Protein AF-A0A224YYZ3-F1 (afdb_monomer)

Foldseek 3Di:
DKADFFDFQDDPCSPCVVVVDPVFDDKDWQDPPLDDPPDPDPVVSVVVVVVVQVVCVVVVHHDDDDDDPPGDFQWMATPQQKIKGKQRHPPFFDDDPDCPDQCNPDRRRTTGHIIDIDMDGNVPDPPD

Structure (mmCIF, N/CA/C/O backbone):
data_AF-A0A224YYZ3-F1
#
_entry.id   AF-A0A224YYZ3-F1
#
loop_
_atom_site.group_PDB
_atom_site.id
_atom_site.type_symbol
_atom_site.label_atom_id
_atom_site.label_alt_id
_atom_site.label_comp_id
_atom_site.label_asym_id
_atom_site.label_entity_id
_atom_site.label_seq_id
_atom_site.pdbx_PDB_ins_code
_atom_site.Cartn_x
_atom_site.Cartn_y
_atom_site.Cartn_z
_atom_site.occupancy
_atom_site.B_iso_or_equiv
_atom_site.auth_seq_id
_atom_site.auth_comp_id
_atom_site.auth_asym_id
_atom_site.auth_atom_id
_atom_site.pdbx_PDB_model_num
ATOM 1 N N . MET A 1 1 ? 0.990 -16.853 1.999 1.00 93.06 1 MET A N 1
ATOM 2 C CA . MET A 1 1 ? 1.409 -16.872 0.577 1.00 93.06 1 MET A CA 1
ATOM 3 C C . MET A 1 1 ? 2.881 -16.501 0.506 1.00 93.06 1 MET A C 1
ATOM 5 O O . MET A 1 1 ? 3.294 -15.601 1.224 1.00 93.06 1 MET A O 1
ATOM 9 N N . HIS A 1 2 ? 3.668 -17.178 -0.328 1.00 96.94 2 HIS A N 1
ATOM 10 C CA . HIS A 1 2 ? 5.073 -16.836 -0.557 1.00 96.94 2 HIS A CA 1
ATOM 11 C C . HIS A 1 2 ? 5.245 -16.311 -1.987 1.00 96.94 2 HIS A C 1
ATOM 13 O O . HIS A 1 2 ? 4.761 -16.942 -2.925 1.00 96.94 2 HIS A O 1
ATOM 19 N N . ILE A 1 3 ? 5.882 -15.149 -2.129 1.00 97.44 3 ILE A N 1
ATOM 20 C CA . ILE A 1 3 ? 6.244 -14.535 -3.408 1.00 97.44 3 ILE A CA 1
ATOM 21 C C . ILE A 1 3 ? 7.717 -14.835 -3.649 1.00 97.44 3 ILE A C 1
ATOM 23 O O . ILE A 1 3 ? 8.572 -14.413 -2.868 1.00 97.44 3 ILE A O 1
ATOM 27 N N . GLU A 1 4 ? 8.006 -15.538 -4.737 1.00 97.75 4 GLU A N 1
ATOM 28 C CA . GLU A 1 4 ? 9.368 -15.905 -5.103 1.00 97.75 4 GLU A CA 1
ATOM 29 C C . GLU A 1 4 ? 10.141 -14.719 -5.698 1.00 97.75 4 GLU A C 1
ATOM 31 O O . GLU A 1 4 ? 9.606 -13.808 -6.334 1.00 97.75 4 GLU A O 1
ATOM 36 N N . SER A 1 5 ? 11.462 -14.735 -5.531 1.00 97.38 5 SER A N 1
ATOM 37 C CA . SER A 1 5 ? 12.335 -13.727 -6.127 1.00 97.38 5 SER A CA 1
ATOM 38 C C . SER A 1 5 ? 12.216 -13.721 -7.660 1.00 97.38 5 SER A C 1
ATOM 40 O O . SER A 1 5 ? 12.712 -14.618 -8.336 1.00 97.38 5 SER A O 1
ATOM 42 N N . GLY A 1 6 ? 11.680 -12.631 -8.212 1.00 96.06 6 GLY A N 1
ATOM 43 C CA . GLY A 1 6 ? 11.574 -12.404 -9.653 1.00 96.06 6 GLY A CA 1
ATOM 44 C C . GLY A 1 6 ? 10.253 -12.865 -10.266 1.00 96.06 6 GLY A C 1
ATOM 45 O O . GLY A 1 6 ? 10.082 -12.686 -11.471 1.00 96.06 6 GLY A O 1
ATOM 46 N N . SER A 1 7 ? 9.322 -13.402 -9.470 1.00 97.50 7 SER A N 1
ATOM 47 C CA . SER A 1 7 ? 7.983 -13.754 -9.946 1.00 97.50 7 SER A CA 1
ATOM 48 C C . SER A 1 7 ? 7.149 -12.512 -10.294 1.00 97.50 7 SER A C 1
ATOM 50 O O . SER A 1 7 ? 7.469 -11.388 -9.891 1.00 97.50 7 SER A O 1
ATOM 52 N N . VAL A 1 8 ? 6.093 -12.725 -11.080 1.00 97.00 8 VAL A N 1
ATOM 53 C CA . VAL A 1 8 ? 5.116 -11.724 -11.549 1.00 97.00 8 VAL A CA 1
ATOM 54 C C . VAL A 1 8 ? 3.699 -12.204 -11.205 1.00 97.00 8 VAL A C 1
ATOM 56 O O . VAL A 1 8 ? 3.535 -13.329 -10.740 1.00 97.00 8 VAL A O 1
ATOM 59 N N . GLY A 1 9 ? 2.674 -11.390 -11.456 1.00 96.62 9 GLY A N 1
ATOM 60 C CA . GLY A 1 9 ? 1.272 -11.723 -11.165 1.00 96.62 9 GLY A CA 1
ATOM 61 C C . GLY A 1 9 ? 0.884 -11.477 -9.709 1.00 96.62 9 GLY A C 1
ATOM 62 O O . GLY A 1 9 ? 0.024 -12.161 -9.162 1.00 96.62 9 GLY A O 1
ATOM 63 N N . HIS A 1 10 ? 1.566 -10.533 -9.062 1.0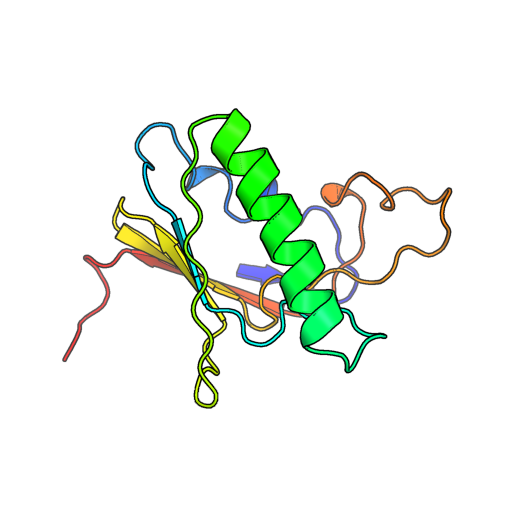0 97.06 10 HIS A N 1
ATOM 64 C CA . HIS A 1 10 ? 1.379 -10.209 -7.653 1.00 97.06 10 HIS A CA 1
ATOM 65 C C . HIS A 1 10 ? 1.033 -8.732 -7.471 1.00 97.06 10 HIS A C 1
ATOM 67 O O . HIS A 1 10 ? 1.603 -8.079 -6.604 1.00 97.06 10 HIS A O 1
ATOM 73 N N . SER A 1 11 ? 0.145 -8.158 -8.289 1.00 96.25 11 SER A N 1
ATOM 74 C CA . SER A 1 11 ? -0.420 -6.852 -7.936 1.00 96.25 11 SER A CA 1
ATOM 75 C C . SER A 1 11 ? -1.176 -6.920 -6.602 1.00 96.25 11 SER A C 1
ATOM 77 O O . SER A 1 11 ? -1.512 -7.995 -6.092 1.00 96.25 11 SER A O 1
ATOM 79 N N . TYR A 1 12 ? -1.485 -5.756 -6.030 1.00 95.25 12 TYR A N 1
ATOM 80 C CA . TYR A 1 12 ? -2.345 -5.681 -4.846 1.00 95.25 12 TYR A CA 1
ATOM 81 C C . TYR A 1 12 ? -3.715 -6.334 -5.084 1.00 95.25 12 TYR A C 1
ATOM 83 O O . TYR A 1 12 ? -4.219 -7.033 -4.209 1.00 95.25 12 TYR A O 1
ATOM 91 N N . ASP A 1 13 ? -4.265 -6.188 -6.292 1.00 95.06 13 ASP A N 1
ATOM 92 C CA . ASP A 1 13 ? -5.536 -6.802 -6.680 1.00 95.06 13 ASP A CA 1
ATOM 93 C C . ASP A 1 13 ? -5.454 -8.339 -6.672 1.00 95.06 13 ASP A C 1
ATOM 95 O O . ASP A 1 13 ? -6.250 -9.009 -6.014 1.00 95.06 13 ASP A O 1
ATOM 99 N N . GLN A 1 14 ? -4.411 -8.912 -7.282 1.00 95.19 14 GLN A N 1
ATOM 100 C CA . GLN A 1 14 ? -4.208 -10.367 -7.292 1.00 95.19 14 GLN A CA 1
ATOM 101 C C . GLN A 1 14 ? -3.911 -10.948 -5.904 1.00 95.19 14 GLN A C 1
ATOM 103 O O . GLN A 1 14 ? -4.304 -12.073 -5.594 1.00 95.19 14 GLN A O 1
ATOM 108 N N . THR A 1 15 ? -3.191 -10.207 -5.061 1.00 94.56 15 THR A N 1
ATOM 109 C CA . THR A 1 15 ? -2.732 -10.722 -3.762 1.00 94.56 15 THR A CA 1
ATOM 110 C C . THR A 1 15 ? -3.814 -10.662 -2.689 1.00 94.56 15 THR A C 1
ATOM 112 O O . THR A 1 15 ? -3.970 -11.622 -1.932 1.00 94.56 15 THR A O 1
ATOM 115 N N . PHE A 1 16 ? -4.577 -9.571 -2.620 1.00 94.94 16 PHE A N 1
ATOM 116 C CA . PHE A 1 16 ? -5.598 -9.373 -1.587 1.00 94.94 16 PHE A CA 1
ATOM 117 C C . PHE A 1 16 ? -6.807 -8.544 -2.049 1.00 94.94 16 PHE A C 1
ATOM 119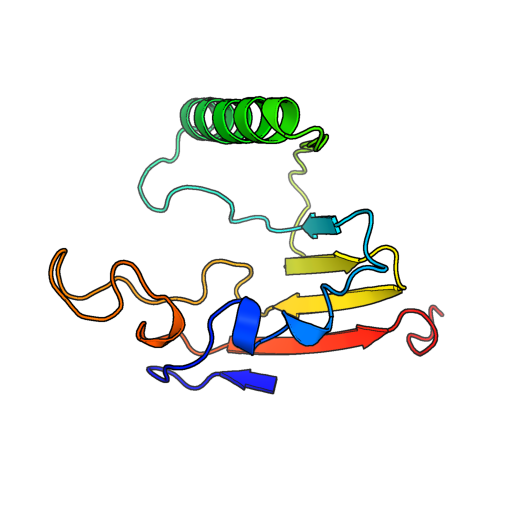 O O . PHE A 1 16 ? -7.632 -8.174 -1.219 1.00 94.94 16 PHE A O 1
ATOM 126 N N . GLY A 1 17 ? -6.974 -8.294 -3.352 1.00 94.62 17 GLY A N 1
ATOM 127 C CA . GLY A 1 17 ? -8.122 -7.553 -3.894 1.00 94.62 17 GLY A CA 1
ATOM 128 C C . GLY A 1 17 ? -9.467 -8.207 -3.580 1.00 94.62 17 GLY A C 1
ATOM 129 O O . GLY A 1 17 ? -10.431 -7.518 -3.280 1.00 94.62 17 GLY A O 1
ATOM 130 N N . HIS A 1 18 ? -9.515 -9.541 -3.509 1.00 95.06 18 HIS A N 1
ATOM 131 C CA . HIS A 1 18 ? -10.714 -10.282 -3.094 1.00 95.06 18 HIS A CA 1
ATOM 132 C C . HIS A 1 18 ? -11.155 -10.021 -1.639 1.00 95.06 18 HIS A C 1
ATOM 134 O O . HIS A 1 18 ? -12.254 -10.424 -1.270 1.00 95.06 18 HIS A O 1
ATOM 140 N N . LEU A 1 19 ? -10.308 -9.398 -0.811 1.00 95.56 19 LEU A N 1
ATOM 141 C CA . LEU A 1 19 ? -10.645 -8.978 0.555 1.00 95.56 19 LEU A CA 1
ATOM 142 C C . LEU A 1 19 ? -11.176 -7.538 0.609 1.00 95.56 19 LEU A C 1
ATOM 144 O O . LEU A 1 19 ? -11.710 -7.131 1.635 1.00 95.56 19 LEU A O 1
ATOM 148 N N . LEU A 1 20 ? -11.001 -6.774 -0.473 1.00 94.06 20 LEU A N 1
ATOM 149 C CA . LEU A 1 20 ? -11.454 -5.394 -0.646 1.00 94.06 20 LEU A CA 1
ATOM 150 C C . LEU A 1 20 ? -12.801 -5.379 -1.382 1.00 94.06 20 LEU A C 1
ATOM 152 O O . LEU A 1 20 ? -12.933 -4.787 -2.454 1.00 94.06 20 LEU A O 1
ATOM 156 N N . ASP A 1 21 ? -13.778 -6.099 -0.832 1.00 92.88 21 ASP A N 1
ATOM 157 C CA . ASP A 1 21 ? -15.142 -6.137 -1.358 1.00 92.88 21 ASP A CA 1
ATOM 158 C C . ASP A 1 21 ? -15.947 -4.880 -0.971 1.00 92.88 21 ASP A C 1
ATOM 160 O O . ASP A 1 21 ? -15.442 -3.934 -0.361 1.00 92.88 21 ASP A O 1
ATOM 164 N N . ASP A 1 22 ? -17.221 -4.852 -1.357 1.00 94.00 22 ASP A N 1
ATOM 165 C CA . ASP A 1 22 ? -18.141 -3.742 -1.101 1.00 94.00 22 ASP A CA 1
ATOM 166 C C . ASP A 1 22 ? -18.501 -3.553 0.382 1.00 94.00 22 ASP A C 1
ATOM 168 O O . ASP A 1 22 ? -19.110 -2.542 0.739 1.00 94.00 22 ASP A O 1
ATOM 172 N N . MET A 1 23 ? -18.109 -4.487 1.254 1.00 94.56 23 MET A N 1
ATOM 173 C CA . MET A 1 23 ? -18.331 -4.395 2.695 1.00 94.56 23 MET A CA 1
ATOM 174 C C . MET A 1 23 ? -17.238 -3.596 3.409 1.00 94.56 23 MET A C 1
ATOM 176 O O . MET A 1 23 ? -17.449 -3.182 4.551 1.00 94.56 23 MET A O 1
ATOM 180 N N . VAL A 1 24 ? -16.082 -3.382 2.772 1.00 96.31 24 VAL A N 1
ATOM 181 C CA . VAL A 1 24 ? -14.969 -2.623 3.356 1.00 96.31 24 VAL A CA 1
ATOM 182 C C . VAL A 1 24 ? -15.261 -1.128 3.287 1.00 96.31 24 VAL A C 1
ATOM 184 O O . VAL A 1 24 ? -15.413 -0.560 2.205 1.00 96.31 24 VAL A O 1
ATOM 187 N N . THR A 1 25 ? -15.282 -0.462 4.442 1.00 96.56 25 THR A N 1
ATOM 188 C CA . THR A 1 25 ? -15.507 0.994 4.522 1.00 96.56 25 THR A CA 1
ATOM 189 C C . THR A 1 25 ? -14.311 1.768 5.064 1.00 96.56 25 THR A C 1
ATOM 191 O O . THR A 1 25 ? -14.204 2.974 4.830 1.00 96.56 25 THR A O 1
ATOM 194 N N . SER A 1 26 ? -13.370 1.092 5.729 1.00 96.81 26 SER A N 1
ATOM 195 C CA . SER A 1 26 ? -12.121 1.706 6.179 1.00 96.81 26 SER A CA 1
ATOM 196 C C . SER A 1 26 ? -10.936 0.751 6.095 1.00 96.81 26 SER A 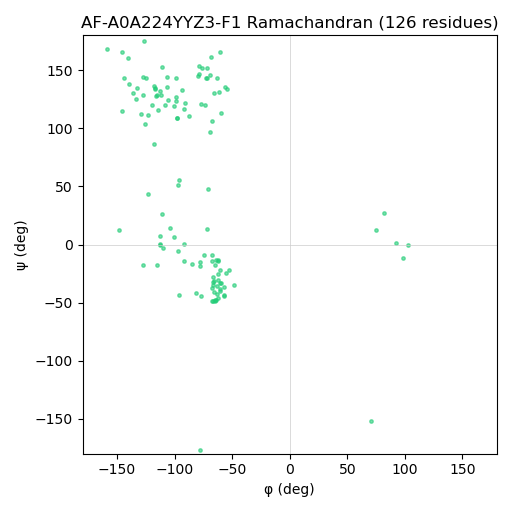C 1
ATOM 198 O O . SER A 1 26 ? -11.055 -0.438 6.392 1.00 96.81 26 SER A O 1
ATOM 200 N N . VAL A 1 27 ? -9.780 1.312 5.740 1.00 97.31 27 VAL A N 1
ATOM 201 C CA . VAL A 1 27 ? -8.502 0.607 5.626 1.00 97.31 27 VAL A CA 1
ATOM 202 C C . VAL A 1 27 ? -7.463 1.348 6.458 1.00 97.31 27 VAL A C 1
ATOM 204 O O . VAL A 1 27 ? -7.270 2.552 6.282 1.00 97.31 27 VAL A O 1
ATOM 207 N N . GLU A 1 28 ? -6.770 0.626 7.328 1.00 96.69 28 GLU A N 1
ATOM 208 C CA . GLU A 1 28 ? -5.600 1.119 8.052 1.00 96.69 28 GLU A CA 1
ATOM 209 C C . GLU A 1 28 ? -4.342 0.475 7.471 1.00 96.69 28 GLU A C 1
ATOM 211 O O . GLU A 1 28 ? -4.321 -0.729 7.214 1.00 96.69 28 GLU A O 1
ATOM 216 N N . VAL A 1 29 ? -3.293 1.270 7.259 1.00 95.50 29 VAL A N 1
ATOM 217 C CA . VAL A 1 29 ? -2.018 0.802 6.703 1.00 95.50 29 VAL A CA 1
ATOM 218 C C . VAL A 1 29 ? -0.880 1.272 7.596 1.00 95.50 29 VAL A C 1
ATOM 220 O O . VAL A 1 29 ? -0.560 2.460 7.631 1.00 95.50 29 VAL A O 1
ATOM 223 N N . ASP A 1 30 ? -0.237 0.313 8.247 1.00 94.94 30 ASP A N 1
ATOM 224 C CA . ASP A 1 30 ? 1.004 0.499 8.980 1.00 94.94 30 ASP A CA 1
ATOM 225 C C . ASP A 1 30 ? 2.165 0.064 8.086 1.00 94.94 30 ASP A C 1
ATOM 227 O O . ASP A 1 30 ? 2.345 -1.121 7.803 1.00 94.94 30 ASP A O 1
ATOM 231 N N . ASP A 1 31 ? 2.952 1.030 7.611 1.00 91.62 31 ASP A N 1
ATOM 232 C CA . ASP A 1 31 ? 4.166 0.752 6.848 1.00 91.62 31 ASP A CA 1
ATOM 233 C C . ASP A 1 31 ? 5.248 1.814 7.145 1.00 91.62 31 ASP A C 1
ATOM 235 O O . ASP A 1 31 ? 5.092 2.993 6.804 1.00 91.62 31 ASP A O 1
ATOM 239 N N . PRO A 1 32 ? 6.380 1.437 7.770 1.00 88.00 32 PRO A N 1
ATOM 240 C CA . PRO A 1 32 ? 7.451 2.381 8.089 1.00 88.00 32 PRO A CA 1
ATOM 241 C C . PRO A 1 32 ? 8.178 2.935 6.850 1.00 88.00 32 PRO A C 1
ATOM 243 O O . PRO A 1 32 ? 8.909 3.928 6.949 1.00 88.00 32 PRO A O 1
ATOM 246 N N . TYR A 1 33 ? 7.986 2.322 5.680 1.00 81.81 33 TYR A N 1
ATOM 247 C CA . TYR A 1 33 ? 8.705 2.618 4.443 1.00 81.81 33 TYR A CA 1
ATOM 248 C C . TYR A 1 33 ? 7.835 3.271 3.365 1.00 81.81 33 TYR A C 1
ATOM 250 O O . TYR A 1 33 ? 8.209 3.234 2.194 1.00 81.81 33 TYR A O 1
ATOM 258 N N . VAL A 1 34 ? 6.758 3.986 3.722 1.00 76.94 34 VAL A N 1
ATOM 259 C CA . VAL A 1 34 ? 6.031 4.878 2.781 1.00 76.94 34 VAL A CA 1
ATOM 260 C C . VAL A 1 34 ? 6.862 6.134 2.453 1.00 76.94 34 VAL A C 1
ATOM 262 O O . VAL A 1 34 ? 6.411 7.274 2.552 1.00 76.94 34 VAL A O 1
ATOM 265 N N . ARG A 1 35 ? 8.138 5.952 2.110 1.00 70.81 35 ARG A N 1
ATOM 266 C CA . ARG A 1 35 ? 9.142 6.981 1.835 1.00 70.81 35 ARG A CA 1
ATOM 267 C C . ARG A 1 35 ? 9.770 6.688 0.477 1.00 70.81 35 ARG A C 1
ATOM 269 O O . ARG A 1 35 ? 9.998 5.544 0.110 1.00 70.81 35 ARG A O 1
ATOM 276 N N . SER A 1 36 ? 10.088 7.736 -0.276 1.00 57.22 36 SER A N 1
ATOM 277 C CA . SER A 1 36 ? 10.829 7.592 -1.533 1.00 57.22 36 SER A CA 1
ATOM 278 C C . SER A 1 36 ? 12.248 7.087 -1.257 1.00 57.22 36 SER A C 1
ATOM 280 O O . SER A 1 36 ? 12.966 7.704 -0.469 1.00 57.22 36 SER A O 1
ATOM 282 N N . ALA A 1 37 ? 12.687 6.043 -1.973 1.00 53.50 37 ALA A N 1
ATOM 283 C CA . ALA A 1 37 ? 14.043 5.480 -1.888 1.00 53.50 37 ALA A CA 1
ATOM 284 C C . ALA A 1 37 ? 15.169 6.524 -2.069 1.00 53.50 37 ALA A C 1
ATOM 286 O O . ALA A 1 37 ? 16.296 6.315 -1.622 1.00 53.50 37 ALA A O 1
ATOM 287 N N . HIS A 1 38 ? 14.868 7.665 -2.701 1.00 51.66 38 HIS A N 1
ATOM 288 C CA . HIS A 1 38 ? 15.840 8.710 -3.025 1.00 51.66 38 HIS A CA 1
ATOM 289 C C . HIS A 1 38 ? 15.696 10.011 -2.225 1.00 51.66 38 HIS A C 1
ATOM 291 O O . HIS A 1 38 ? 16.525 10.904 -2.392 1.00 51.66 38 HIS A O 1
ATOM 297 N N . GLN A 1 39 ? 14.695 10.153 -1.350 1.00 50.66 39 GLN A N 1
ATOM 298 C CA . GLN A 1 39 ? 14.503 11.392 -0.589 1.00 50.66 39 GLN A CA 1
ATOM 299 C C . GLN A 1 39 ? 14.440 11.107 0.907 1.00 50.66 39 GLN A C 1
ATOM 301 O O . GLN A 1 39 ? 13.420 10.695 1.443 1.00 50.66 39 GLN A O 1
ATOM 306 N N . ARG A 1 40 ? 15.549 11.415 1.587 1.00 57.38 40 ARG A N 1
ATOM 307 C CA . ARG A 1 40 ? 15.646 11.511 3.054 1.00 57.38 40 ARG A CA 1
ATOM 308 C C . ARG A 1 40 ? 14.942 12.757 3.617 1.00 57.38 40 ARG A C 1
ATOM 310 O O . ARG A 1 40 ? 15.196 13.129 4.755 1.00 57.38 40 ARG A O 1
ATOM 317 N N . ASP A 1 41 ? 14.123 13.427 2.810 1.00 70.44 41 ASP A N 1
ATOM 318 C CA . ASP A 1 41 ? 13.436 14.651 3.193 1.00 70.44 41 ASP A CA 1
ATOM 319 C C . ASP A 1 41 ? 12.002 14.336 3.626 1.00 70.44 41 ASP A C 1
ATOM 321 O O . ASP A 1 41 ? 11.145 13.978 2.813 1.00 70.44 41 ASP A O 1
ATOM 325 N N . GLN A 1 42 ? 11.766 14.461 4.930 1.00 75.75 42 GLN A N 1
ATOM 326 C CA . GLN A 1 42 ? 10.461 14.273 5.553 1.00 75.75 42 GLN A CA 1
ATOM 327 C C . GLN A 1 42 ? 9.438 15.290 5.029 1.00 75.75 42 GLN A C 1
ATOM 329 O O . GLN A 1 42 ? 8.262 14.953 4.902 1.00 75.75 42 GLN A O 1
ATOM 334 N N . GLN A 1 43 ? 9.879 16.496 4.647 1.00 81.06 43 GLN A N 1
ATOM 335 C CA . GLN A 1 43 ? 8.988 17.522 4.107 1.00 81.06 43 GLN A CA 1
ATOM 336 C C . GLN A 1 43 ? 8.426 17.108 2.743 1.00 81.06 43 GLN A C 1
ATOM 338 O O . GLN A 1 43 ? 7.213 17.093 2.555 1.00 81.06 43 GLN A O 1
ATOM 343 N N . SER A 1 44 ? 9.276 16.656 1.816 1.00 83.31 44 SER A N 1
ATOM 344 C CA . SER A 1 44 ? 8.807 16.158 0.518 1.00 83.31 44 SER A CA 1
ATOM 345 C C . SER A 1 44 ? 7.866 14.950 0.639 1.00 83.31 44 SER A C 1
ATOM 347 O O . SER A 1 44 ? 6.958 14.803 -0.182 1.00 83.31 44 SER A O 1
ATOM 349 N N . GLN A 1 45 ? 8.055 14.085 1.644 1.00 84.31 45 GLN A N 1
ATOM 350 C CA . GLN A 1 45 ? 7.126 12.984 1.926 1.00 84.31 45 GLN A CA 1
ATOM 351 C C . GLN A 1 45 ? 5.753 13.519 2.363 1.00 84.31 45 GLN A C 1
ATOM 353 O O . GLN A 1 45 ? 4.735 13.103 1.808 1.00 84.31 45 GLN A O 1
ATOM 358 N N . LEU A 1 46 ? 5.733 14.457 3.316 1.00 85.69 46 LEU A N 1
ATOM 359 C CA . LEU A 1 46 ? 4.517 15.119 3.798 1.00 85.69 46 LEU A CA 1
ATOM 360 C C . LEU A 1 46 ? 3.761 15.808 2.658 1.00 85.69 46 LEU A C 1
ATOM 362 O O . LEU A 1 46 ? 2.551 15.637 2.532 1.00 85.69 46 LEU A O 1
ATOM 366 N N . ASP A 1 47 ? 4.473 16.522 1.787 1.00 89.44 47 ASP A N 1
ATOM 367 C CA . ASP A 1 47 ? 3.883 17.248 0.658 1.00 89.44 47 ASP A CA 1
ATOM 368 C C . ASP A 1 47 ? 3.250 16.311 -0.382 1.00 89.44 47 ASP A C 1
ATOM 370 O O . ASP A 1 47 ? 2.272 16.663 -1.040 1.00 89.44 47 ASP A O 1
ATOM 374 N N . ARG A 1 48 ? 3.795 15.102 -0.556 1.00 90.38 48 ARG A N 1
ATOM 375 C CA . ARG A 1 48 ? 3.216 14.094 -1.459 1.00 90.38 48 ARG A CA 1
ATOM 376 C C . ARG A 1 48 ? 1.999 13.426 -0.848 1.00 90.38 48 ARG A C 1
ATOM 378 O O . ARG A 1 48 ? 0.988 13.268 -1.525 1.00 90.38 48 ARG A O 1
ATOM 385 N N . LEU A 1 49 ? 2.083 13.047 0.425 1.00 91.38 49 LEU A N 1
ATOM 386 C CA . LEU A 1 49 ? 0.960 12.425 1.120 1.00 91.38 49 LEU A CA 1
ATOM 387 C C . LEU A 1 49 ? -0.201 13.410 1.305 1.00 91.38 49 LEU A C 1
ATOM 389 O O . LEU A 1 49 ? -1.357 13.005 1.219 1.00 91.38 49 LEU A O 1
ATOM 393 N N . SER A 1 50 ? 0.077 14.704 1.473 1.00 92.38 50 SER A N 1
ATOM 394 C CA . SER A 1 50 ? -0.962 15.736 1.523 1.00 92.38 50 SER A CA 1
ATOM 395 C C . SER A 1 50 ? -1.678 15.914 0.179 1.00 92.38 50 SER A C 1
ATOM 397 O O . SER A 1 50 ? -2.899 16.062 0.167 1.00 92.38 50 SER A O 1
ATOM 399 N N . GLN A 1 51 ? -0.967 15.811 -0.950 1.00 94.50 51 GLN A N 1
ATOM 400 C CA . GLN A 1 51 ? -1.585 15.788 -2.283 1.00 94.50 51 GLN A CA 1
ATOM 401 C C . GLN A 1 51 ? -2.492 14.568 -2.474 1.00 94.50 51 GLN A C 1
ATOM 403 O O . GLN A 1 51 ? -3.604 14.705 -2.983 1.00 94.50 51 GLN A O 1
ATOM 408 N N . VAL A 1 52 ? -2.052 13.386 -2.026 1.00 94.44 52 VAL A N 1
ATOM 409 C CA . VAL A 1 52 ? -2.884 12.170 -2.055 1.00 94.44 52 VAL A CA 1
ATOM 410 C C . VAL A 1 52 ? -4.127 12.351 -1.185 1.00 94.44 52 VAL A C 1
ATOM 412 O O . VAL A 1 52 ? -5.233 12.096 -1.650 1.00 94.44 52 VAL A O 1
ATOM 415 N N . LYS A 1 53 ? -3.970 12.872 0.037 1.00 95.94 53 LYS A N 1
ATOM 416 C CA . LYS A 1 53 ? -5.085 13.175 0.942 1.00 95.94 53 LYS A CA 1
ATOM 417 C C . LYS A 1 53 ? -6.107 14.129 0.318 1.00 95.94 53 LYS A C 1
ATOM 419 O O . LYS A 1 53 ? -7.301 13.889 0.454 1.00 95.94 53 LYS A O 1
ATOM 424 N N . ALA A 1 54 ? -5.657 15.187 -0.357 1.00 96.69 54 ALA A N 1
ATOM 425 C CA . ALA A 1 54 ? -6.546 16.129 -1.037 1.00 96.69 54 ALA A CA 1
ATOM 426 C C . ALA A 1 54 ? -7.312 15.461 -2.194 1.00 96.69 54 ALA A C 1
ATOM 428 O O . ALA A 1 54 ? -8.532 15.556 -2.251 1.00 96.69 54 ALA A O 1
ATOM 429 N N . SER A 1 55 ? -6.612 14.707 -3.047 1.00 97.06 55 SER A N 1
ATOM 430 C CA . SER A 1 55 ? -7.219 13.969 -4.167 1.00 97.06 55 SER A CA 1
ATOM 431 C C . SER A 1 55 ? -8.251 12.927 -3.705 1.00 97.06 55 SER A C 1
ATOM 433 O O . SER A 1 55 ? -9.308 12.757 -4.313 1.00 97.06 55 SER A O 1
ATOM 435 N N . LEU A 1 56 ? -7.978 12.243 -2.589 1.00 96.50 56 LEU A N 1
ATOM 436 C CA . LEU A 1 56 ? -8.927 11.319 -1.965 1.00 96.50 56 LEU A CA 1
ATOM 437 C C . LEU A 1 56 ? -10.161 12.052 -1.422 1.00 96.50 56 LEU A C 1
ATOM 439 O O . LEU A 1 56 ? -11.284 11.588 -1.627 1.00 96.50 56 LEU A O 1
ATOM 443 N N . ALA A 1 57 ? -9.973 13.219 -0.799 1.00 96.88 57 ALA A N 1
ATOM 444 C CA . ALA A 1 57 ? -11.072 14.023 -0.271 1.00 96.88 57 ALA A CA 1
ATOM 445 C C . ALA A 1 57 ? -12.029 14.511 -1.373 1.00 96.88 57 ALA A C 1
ATOM 447 O O . ALA A 1 57 ? -13.240 14.513 -1.153 1.00 96.88 57 ALA A O 1
ATOM 448 N N . ASP A 1 58 ? -11.518 14.830 -2.570 1.00 97.06 58 ASP A N 1
ATOM 449 C CA . ASP A 1 58 ? -12.340 15.182 -3.743 1.00 97.06 58 ASP A CA 1
ATOM 450 C C . ASP A 1 58 ? -13.285 14.042 -4.171 1.00 97.06 58 ASP A C 1
ATOM 452 O O . ASP A 1 58 ? -14.315 14.281 -4.801 1.00 97.06 58 ASP A O 1
ATOM 456 N N . ASN A 1 59 ? -12.963 12.804 -3.787 1.00 95.44 59 ASN A N 1
ATOM 457 C CA . ASN A 1 59 ? -13.764 11.606 -4.035 1.00 95.44 59 ASN A CA 1
ATOM 458 C C . ASN A 1 59 ? -14.520 11.128 -2.779 1.00 95.44 59 ASN A C 1
ATOM 460 O O . ASN A 1 59 ? -15.012 10.002 -2.743 1.00 95.44 59 ASN A O 1
ATOM 464 N N . GLY A 1 60 ? -14.615 11.964 -1.739 1.00 95.88 60 GLY A N 1
ATOM 465 C CA . GLY A 1 60 ? -15.327 11.643 -0.498 1.00 95.88 60 GLY A CA 1
ATOM 466 C C . GLY A 1 60 ? -14.593 10.665 0.426 1.00 95.88 60 GLY A C 1
ATOM 467 O O . GLY A 1 60 ? -15.195 10.173 1.379 1.00 95.88 60 GLY A O 1
ATOM 468 N N . VAL A 1 61 ? -13.308 10.393 0.178 1.00 96.62 61 VAL A N 1
ATOM 469 C CA . VAL A 1 61 ? -12.486 9.491 0.996 1.00 96.62 61 VAL A CA 1
ATOM 470 C C . VAL A 1 61 ? -11.639 10.302 1.975 1.00 96.62 61 VAL A C 1
ATOM 472 O O . VAL A 1 61 ? -10.848 11.162 1.589 1.00 96.62 61 VAL A O 1
ATOM 475 N N . VAL A 1 62 ? -11.778 10.013 3.269 1.00 96.44 62 VAL A N 1
ATOM 476 C CA . VAL A 1 62 ? -11.013 10.685 4.327 1.00 96.44 62 VAL A CA 1
ATOM 477 C C . VAL A 1 62 ? -9.727 9.915 4.609 1.00 96.44 62 VAL A C 1
ATOM 479 O O . VAL A 1 62 ? -9.766 8.758 5.009 1.00 96.44 62 VAL A O 1
ATOM 482 N N . MET A 1 63 ? -8.580 10.582 4.459 1.00 96.19 63 MET A N 1
ATOM 483 C CA . MET A 1 63 ? -7.267 10.025 4.799 1.00 96.19 63 MET A CA 1
ATOM 484 C C . MET A 1 63 ? -6.699 10.686 6.065 1.00 96.19 63 MET A C 1
ATOM 486 O O . MET A 1 63 ? -6.468 11.904 6.110 1.00 96.19 63 MET A O 1
ATOM 490 N N . ALA A 1 64 ? -6.444 9.875 7.091 1.00 94.62 64 ALA A N 1
ATOM 491 C CA . ALA A 1 64 ? -5.669 10.247 8.272 1.00 94.62 64 ALA A CA 1
ATOM 492 C C . ALA A 1 64 ? -4.231 9.726 8.130 1.00 94.62 64 ALA A C 1
ATOM 494 O O . ALA A 1 64 ? -4.007 8.674 7.542 1.00 94.62 64 ALA A O 1
ATOM 495 N N . ILE A 1 65 ? -3.254 10.498 8.611 1.00 91.75 65 ILE A N 1
ATOM 496 C CA . ILE A 1 65 ? -1.833 10.142 8.545 1.00 91.75 65 ILE A CA 1
ATOM 497 C C . ILE A 1 65 ? -1.244 10.404 9.921 1.00 91.75 65 ILE A C 1
ATOM 499 O O . ILE A 1 65 ? -1.324 11.529 10.419 1.00 91.75 65 ILE A O 1
ATOM 503 N N . GLU A 1 66 ? -0.626 9.380 10.492 1.00 91.00 66 GLU A N 1
ATOM 504 C CA . GLU A 1 66 ? 0.075 9.452 11.766 1.00 91.00 66 GLU A CA 1
ATOM 505 C C . GLU A 1 66 ? 1.510 8.961 11.583 1.00 91.00 66 GLU A C 1
ATOM 507 O O . GLU A 1 66 ? 1.786 8.055 10.797 1.00 91.00 66 GLU A O 1
ATOM 512 N N . TYR A 1 67 ? 2.441 9.595 12.292 1.00 87.81 67 TYR A N 1
ATOM 513 C CA . TYR A 1 67 ? 3.852 9.231 12.264 1.00 87.81 67 TYR A CA 1
ATOM 514 C C . TYR A 1 67 ? 4.245 8.682 13.627 1.00 87.81 67 TYR A C 1
ATOM 516 O O . TYR A 1 67 ? 3.979 9.307 14.651 1.00 87.81 67 TYR A O 1
ATOM 524 N N . SER A 1 68 ? 4.928 7.543 13.622 1.00 87.94 68 SER A N 1
ATOM 525 C CA . SER A 1 68 ? 5.483 6.926 14.820 1.00 87.94 68 SER A CA 1
ATOM 526 C C . SER A 1 68 ? 6.931 6.515 14.568 1.00 87.94 68 SER A C 1
ATOM 528 O O . SER A 1 68 ? 7.253 5.942 13.527 1.00 87.94 68 SER A O 1
ATOM 530 N N . GLU A 1 69 ? 7.817 6.823 15.516 1.00 85.56 69 GLU A N 1
ATOM 531 C CA . GLU A 1 69 ? 9.236 6.439 15.460 1.00 85.56 69 GLU A CA 1
ATOM 532 C C . GLU A 1 69 ? 9.468 4.973 15.844 1.00 85.56 69 GLU A C 1
ATOM 534 O O 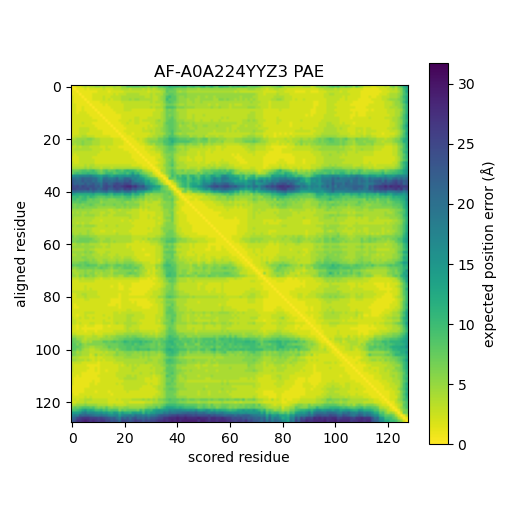. GLU A 1 69 ? 10.509 4.406 15.518 1.00 85.56 69 GLU A O 1
ATOM 539 N N . THR A 1 70 ? 8.500 4.352 16.519 1.00 88.19 70 THR A N 1
ATOM 540 C CA . THR A 1 70 ? 8.566 2.963 16.993 1.00 88.19 70 THR A CA 1
ATOM 541 C C . THR A 1 70 ? 7.798 1.995 16.092 1.00 88.19 70 THR A C 1
ATOM 543 O O . THR A 1 70 ? 7.668 0.817 16.427 1.00 88.19 70 THR A O 1
ATOM 546 N N . LEU A 1 71 ? 7.281 2.471 14.953 1.00 87.00 71 LEU A N 1
ATOM 547 C CA . LEU A 1 71 ? 6.559 1.639 14.000 1.00 87.00 71 LEU A CA 1
ATOM 548 C C . LEU A 1 71 ? 7.527 0.726 13.243 1.00 87.00 71 LEU A C 1
ATOM 550 O O . LEU A 1 71 ? 8.422 1.184 12.528 1.00 87.00 71 LEU A O 1
ATOM 554 N N . HIS A 1 72 ? 7.312 -0.577 13.372 1.00 87.25 72 HIS A N 1
ATOM 555 C CA . HIS A 1 72 ? 8.073 -1.602 12.654 1.00 87.25 72 HIS A CA 1
ATOM 556 C C . HIS A 1 72 ? 7.182 -2.587 11.899 1.00 87.25 72 HIS A C 1
ATOM 558 O O . HIS A 1 72 ? 7.665 -3.269 10.991 1.00 87.25 72 HIS A O 1
ATOM 564 N N . ASP A 1 73 ? 5.902 -2.643 12.258 1.00 89.19 73 ASP A N 1
ATOM 565 C CA . ASP A 1 73 ? 4.948 -3.548 11.646 1.00 89.19 73 ASP A CA 1
ATOM 566 C C . ASP A 1 73 ? 4.613 -3.102 10.223 1.00 89.19 73 ASP A C 1
ATOM 568 O O . ASP A 1 73 ? 4.567 -1.915 9.904 1.00 89.19 73 ASP A O 1
ATOM 572 N N . ARG A 1 74 ? 4.436 -4.098 9.355 1.00 95.00 74 ARG A N 1
ATOM 573 C CA . ARG A 1 74 ? 4.028 -3.954 7.956 1.00 95.00 74 ARG A CA 1
ATOM 574 C C . ARG A 1 74 ? 2.695 -4.666 7.815 1.00 95.00 74 ARG A C 1
ATOM 576 O O . ARG A 1 74 ? 2.658 -5.872 7.543 1.00 95.00 74 ARG A O 1
ATOM 583 N N . GLU A 1 75 ? 1.626 -3.944 8.100 1.00 95.81 75 GLU A N 1
ATOM 584 C CA . GLU A 1 75 ? 0.296 -4.507 8.295 1.00 95.81 75 GLU A CA 1
ATOM 585 C C . GLU A 1 75 ? -0.773 -3.630 7.643 1.00 95.81 75 GLU A C 1
ATOM 587 O O . GLU A 1 75 ? -0.745 -2.407 7.740 1.00 95.81 75 GLU A O 1
ATOM 592 N N . ILE A 1 76 ? -1.737 -4.269 6.988 1.00 96.81 76 ILE A N 1
ATOM 593 C CA . ILE A 1 76 ? -2.959 -3.639 6.496 1.00 96.81 76 ILE A CA 1
ATOM 594 C C . ILE A 1 76 ? -4.124 -4.254 7.265 1.00 96.81 76 ILE A C 1
ATOM 596 O O . ILE A 1 76 ? -4.237 -5.480 7.319 1.00 96.81 76 ILE A O 1
ATOM 600 N N . ARG A 1 77 ? -4.994 -3.425 7.840 1.00 97.12 77 ARG A N 1
ATOM 601 C CA . ARG A 1 77 ? -6.203 -3.861 8.552 1.00 97.12 77 ARG A CA 1
ATOM 602 C C . ARG A 1 77 ? -7.443 -3.333 7.848 1.00 97.12 77 ARG A C 1
ATOM 604 O O . ARG A 1 77 ? -7.507 -2.156 7.498 1.00 97.12 77 ARG A O 1
ATOM 611 N N . LEU A 1 78 ? -8.422 -4.210 7.664 1.00 97.81 78 LEU A N 1
ATOM 612 C CA . LEU A 1 78 ? -9.739 -3.887 7.121 1.00 97.81 78 LEU A CA 1
ATOM 613 C C . LEU A 1 78 ? -10.772 -3.923 8.254 1.00 97.81 78 LEU A C 1
ATOM 615 O O . LEU A 1 78 ? -10.699 -4.768 9.152 1.00 97.81 78 LEU A O 1
ATOM 619 N N . ASP A 1 79 ? -11.764 -3.039 8.204 1.00 97.06 79 ASP A N 1
ATOM 620 C CA . ASP A 1 79 ? -12.882 -3.002 9.162 1.00 97.06 79 ASP A CA 1
ATOM 621 C C . ASP A 1 79 ? -13.753 -4.262 9.149 1.00 97.06 79 ASP A C 1
ATOM 623 O O . ASP A 1 79 ? -14.314 -4.638 10.182 1.00 97.06 79 ASP A O 1
ATOM 627 N N . THR A 1 80 ? -13.784 -4.971 8.022 1.00 96.38 80 THR A N 1
ATOM 628 C CA . THR A 1 80 ? -14.375 -6.313 7.900 1.00 96.38 80 THR A CA 1
ATOM 629 C C . THR A 1 80 ? -13.673 -7.359 8.771 1.00 96.38 80 THR A C 1
ATOM 631 O O . THR A 1 80 ? -14.224 -8.430 9.012 1.00 96.38 80 THR A O 1
ATOM 634 N N . GLY A 1 81 ? -12.492 -7.043 9.312 1.00 95.94 81 GLY A N 1
ATOM 635 C CA . GLY A 1 81 ? -11.752 -7.869 10.261 1.00 95.94 81 GLY A CA 1
ATOM 636 C C . GLY A 1 81 ? -10.574 -8.627 9.658 1.00 95.94 81 GLY A C 1
ATOM 637 O O . GLY A 1 81 ? -9.876 -9.329 10.395 1.00 95.94 81 GLY A O 1
ATOM 638 N N . TRP A 1 82 ? -10.336 -8.489 8.354 1.00 97.25 82 TRP A N 1
ATOM 639 C CA . TRP A 1 82 ? -9.146 -9.016 7.693 1.00 97.25 82 TRP A CA 1
ATOM 640 C C . TRP A 1 82 ? -7.907 -8.205 8.040 1.00 97.25 82 TRP A C 1
ATOM 642 O O . TRP A 1 82 ? -7.943 -6.981 8.155 1.00 97.25 82 TRP A O 1
ATOM 652 N N . ILE A 1 83 ? -6.797 -8.912 8.183 1.00 96.94 83 ILE A N 1
ATOM 653 C CA . ILE A 1 83 ? -5.500 -8.336 8.474 1.00 96.94 83 ILE A CA 1
ATOM 654 C C . ILE A 1 83 ? -4.467 -9.017 7.574 1.00 96.94 83 ILE A C 1
ATOM 656 O O . ILE A 1 83 ? -4.426 -10.246 7.459 1.00 96.94 83 ILE A O 1
ATOM 660 N N . ILE A 1 84 ? -3.654 -8.203 6.909 1.00 97.19 84 ILE A N 1
ATOM 661 C CA . ILE A 1 84 ? -2.698 -8.615 5.884 1.00 97.19 84 ILE A CA 1
ATOM 662 C C . ILE A 1 84 ? -1.317 -8.133 6.326 1.00 97.19 84 ILE A C 1
ATOM 664 O O . ILE A 1 84 ? -1.043 -6.934 6.340 1.00 97.19 84 ILE A O 1
ATOM 668 N N . LYS A 1 85 ? -0.430 -9.062 6.678 1.00 96.44 85 LYS A N 1
ATOM 669 C CA . LYS A 1 85 ? 0.973 -8.778 7.001 1.00 96.44 85 LYS A CA 1
ATOM 670 C C . LYS A 1 85 ? 1.851 -9.073 5.799 1.00 96.44 85 LYS A C 1
ATOM 672 O O . LYS A 1 85 ? 1.813 -10.178 5.263 1.00 96.44 85 LYS A O 1
ATOM 677 N N . ILE A 1 86 ? 2.660 -8.099 5.388 1.00 96.12 86 ILE A N 1
ATOM 678 C CA . ILE A 1 86 ? 3.538 -8.231 4.220 1.00 96.12 86 ILE A CA 1
ATOM 679 C C . ILE A 1 86 ? 4.980 -8.062 4.671 1.00 96.12 86 ILE A C 1
ATOM 681 O O . ILE A 1 86 ? 5.372 -7.002 5.154 1.00 96.12 86 ILE A O 1
ATOM 685 N N . GLY A 1 87 ? 5.810 -9.081 4.455 1.00 94.94 87 GLY A N 1
ATOM 686 C CA . GLY A 1 87 ? 7.192 -9.102 4.928 1.00 94.94 87 GLY A CA 1
ATOM 687 C C . GLY A 1 87 ? 8.034 -7.908 4.467 1.00 94.94 87 GLY A C 1
ATOM 688 O O . GLY A 1 87 ? 8.987 -7.564 5.154 1.00 94.94 87 GLY A O 1
ATOM 689 N N . ARG A 1 88 ? 7.689 -7.250 3.352 1.00 92.75 88 ARG A N 1
ATOM 690 C CA . ARG A 1 88 ? 8.348 -6.033 2.831 1.00 92.75 88 ARG A CA 1
ATOM 691 C C . ARG A 1 88 ? 7.480 -4.765 2.873 1.00 92.75 88 ARG A C 1
ATOM 693 O O . ARG A 1 88 ? 7.968 -3.716 2.467 1.00 92.75 88 ARG A O 1
ATOM 700 N N . GLY A 1 89 ? 6.245 -4.844 3.368 1.00 93.31 89 GLY A N 1
ATOM 701 C CA . GLY A 1 89 ? 5.265 -3.763 3.232 1.00 93.31 89 GLY A CA 1
ATOM 702 C C . GLY A 1 89 ? 4.792 -3.626 1.786 1.00 93.31 89 GLY A C 1
ATOM 703 O O . GLY A 1 89 ? 4.819 -4.600 1.035 1.00 93.31 89 GLY A O 1
ATOM 704 N N . LEU A 1 90 ? 4.400 -2.425 1.376 1.00 92.38 90 LEU A N 1
ATOM 705 C CA . LEU A 1 90 ? 3.952 -2.140 0.006 1.00 92.38 90 LEU A CA 1
ATOM 706 C C . LEU A 1 90 ? 5.116 -2.091 -1.016 1.00 92.38 90 LEU A C 1
ATOM 708 O O . LEU A 1 90 ? 4.895 -2.092 -2.223 1.00 92.38 90 LEU A O 1
ATOM 7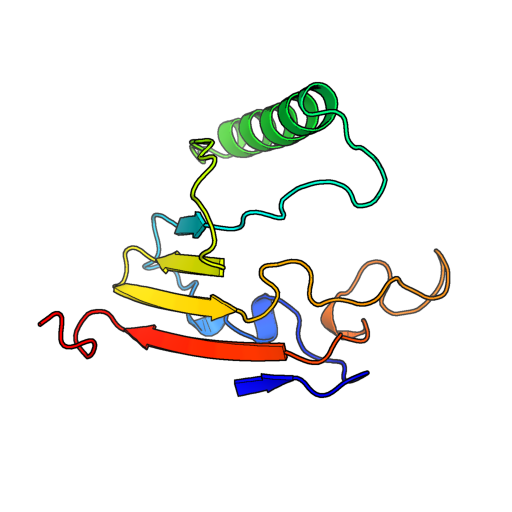12 N N . ASP A 1 91 ? 6.376 -2.112 -0.566 1.00 91.19 91 ASP A N 1
ATOM 713 C CA . ASP A 1 91 ? 7.574 -2.007 -1.421 1.00 91.19 91 ASP A CA 1
ATOM 714 C C . ASP A 1 91 ? 8.209 -3.377 -1.768 1.00 91.19 91 ASP A C 1
ATOM 716 O O . ASP A 1 91 ? 9.406 -3.636 -1.571 1.00 91.19 91 ASP A O 1
ATOM 720 N N . TYR A 1 92 ? 7.395 -4.319 -2.258 1.00 94.50 92 TYR A N 1
ATOM 721 C CA . TYR A 1 92 ? 7.883 -5.633 -2.712 1.00 94.50 92 TYR A CA 1
ATOM 722 C C . TYR A 1 92 ? 8.121 -5.735 -4.221 1.00 94.50 92 TYR A C 1
ATOM 724 O O . TYR A 1 92 ? 8.668 -6.739 -4.673 1.00 94.50 92 TYR A O 1
ATOM 732 N N . PHE A 1 93 ? 7.787 -4.722 -5.018 1.00 95.25 93 PHE A N 1
ATOM 733 C CA . PHE A 1 93 ? 8.084 -4.735 -6.45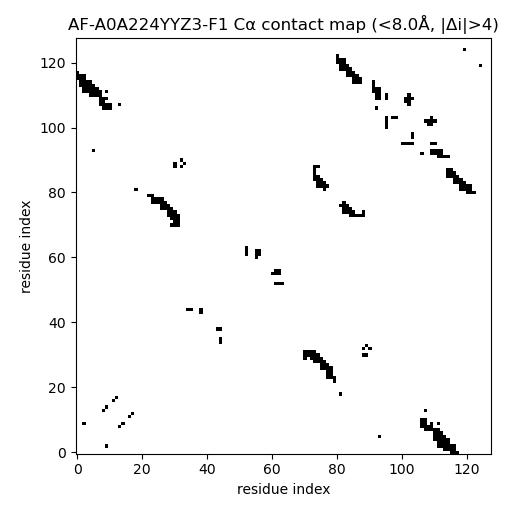2 1.00 95.25 93 PHE A CA 1
ATOM 734 C C . PHE A 1 93 ? 9.536 -4.357 -6.739 1.00 95.25 93 PHE A C 1
ATOM 736 O O . PHE A 1 93 ? 10.108 -3.482 -6.096 1.00 95.25 93 PHE A O 1
ATOM 743 N N . ARG A 1 94 ? 10.129 -4.967 -7.765 1.00 94.25 94 ARG A N 1
ATOM 744 C CA . ARG A 1 94 ? 11.420 -4.524 -8.297 1.00 94.25 94 ARG A CA 1
ATOM 745 C C . ARG A 1 94 ? 11.233 -3.301 -9.193 1.00 94.25 94 ARG A C 1
ATOM 747 O O . ARG A 1 94 ? 10.189 -3.166 -9.839 1.00 94.25 94 ARG A O 1
ATOM 754 N N . PRO A 1 95 ? 12.263 -2.449 -9.324 1.00 92.06 95 PRO A N 1
ATOM 755 C CA . PRO A 1 95 ? 12.278 -1.415 -10.346 1.00 92.06 95 PRO A CA 1
ATOM 756 C C . PRO A 1 95 ? 12.062 -2.019 -11.739 1.00 92.06 95 PRO A C 1
ATOM 758 O O . PRO A 1 95 ? 12.694 -3.011 -12.104 1.00 92.06 95 PRO A O 1
ATOM 761 N N . ALA A 1 96 ? 11.185 -1.402 -12.530 1.00 90.50 96 ALA A N 1
ATOM 762 C CA . ALA A 1 96 ? 11.018 -1.765 -13.931 1.00 90.50 96 ALA A CA 1
ATOM 763 C C . ALA A 1 96 ? 12.320 -1.499 -14.708 1.00 90.50 96 ALA A C 1
ATOM 765 O O . ALA A 1 96 ? 13.007 -0.506 -14.458 1.00 90.50 96 ALA A O 1
ATOM 766 N N . ALA A 1 97 ? 12.649 -2.366 -15.671 1.00 88.12 97 ALA A N 1
ATOM 767 C CA . ALA A 1 97 ? 13.912 -2.289 -16.408 1.00 88.12 97 ALA A CA 1
ATOM 768 C C . ALA A 1 97 ? 14.062 -0.966 -17.179 1.00 88.12 97 ALA A C 1
ATOM 770 O O . ALA A 1 97 ? 15.139 -0.375 -17.218 1.00 88.12 97 ALA A O 1
ATOM 771 N N . THR A 1 98 ? 12.972 -0.490 -17.789 1.00 90.62 98 THR A N 1
ATOM 772 C CA . THR A 1 98 ? 12.913 0.811 -18.467 1.00 90.62 98 THR A CA 1
ATOM 773 C C . THR A 1 98 ? 11.529 1.444 -18.313 1.00 90.62 98 THR A C 1
ATOM 775 O O . THR A 1 98 ? 10.546 0.763 -18.012 1.00 90.62 98 THR A O 1
ATOM 778 N N . LYS A 1 99 ? 11.417 2.746 -18.612 1.00 89.38 99 LYS A N 1
ATOM 779 C CA . LYS A 1 99 ? 10.126 3.461 -18.670 1.00 89.38 99 LYS A CA 1
ATOM 780 C C . LYS A 1 99 ? 9.157 2.924 -19.737 1.00 89.38 99 LYS A C 1
ATOM 782 O O . LYS A 1 99 ? 7.982 3.260 -19.701 1.00 89.38 99 LYS A O 1
ATOM 787 N N . PHE A 1 100 ? 9.650 2.111 -20.674 1.00 91.31 100 PHE A N 1
ATOM 788 C CA . PHE A 1 100 ? 8.875 1.521 -21.771 1.00 91.31 100 PHE A CA 1
ATOM 789 C C . PHE A 1 100 ? 8.745 -0.003 -21.649 1.00 91.31 100 PHE A C 1
ATOM 791 O O . PHE A 1 100 ? 8.279 -0.661 -22.575 1.00 91.31 100 PHE A O 1
ATOM 798 N N . SER A 1 101 ? 9.200 -0.580 -20.534 1.00 90.81 101 SER A N 1
ATOM 799 C CA . SER A 1 101 ? 9.089 -2.017 -20.298 1.00 90.81 101 SER A CA 1
ATOM 800 C C . SER A 1 101 ? 7.684 -2.398 -19.835 1.00 90.81 101 SER A C 1
ATOM 802 O O . SER A 1 101 ? 7.019 -1.640 -19.122 1.00 90.81 101 SER A O 1
ATOM 804 N N . LEU A 1 102 ? 7.249 -3.599 -20.227 1.00 87.50 102 LEU A N 1
ATOM 805 C CA . LEU A 1 102 ? 6.093 -4.247 -19.612 1.00 87.50 102 LEU A CA 1
ATOM 806 C C . LEU A 1 102 ? 6.348 -4.355 -18.103 1.00 87.50 102 LEU A C 1
ATOM 808 O O . LEU A 1 102 ? 7.467 -4.657 -17.687 1.00 87.50 102 LEU A O 1
ATOM 812 N N . GLY A 1 103 ? 5.342 -4.036 -17.292 1.00 89.19 103 GLY A N 1
ATOM 813 C CA . GLY A 1 103 ? 5.501 -3.925 -15.841 1.00 89.19 103 GLY A CA 1
ATOM 814 C C . GLY A 1 103 ? 5.685 -2.496 -15.316 1.00 89.19 103 GLY A C 1
ATOM 815 O O . GLY A 1 103 ? 5.612 -2.284 -14.110 1.00 89.19 103 GLY A O 1
ATOM 816 N N . TYR A 1 104 ? 5.923 -1.488 -16.172 1.00 90.81 104 TYR A N 1
ATOM 817 C CA . TYR A 1 104 ? 6.092 -0.106 -15.692 1.00 90.81 104 TYR A CA 1
ATOM 818 C C . TYR A 1 104 ? 4.79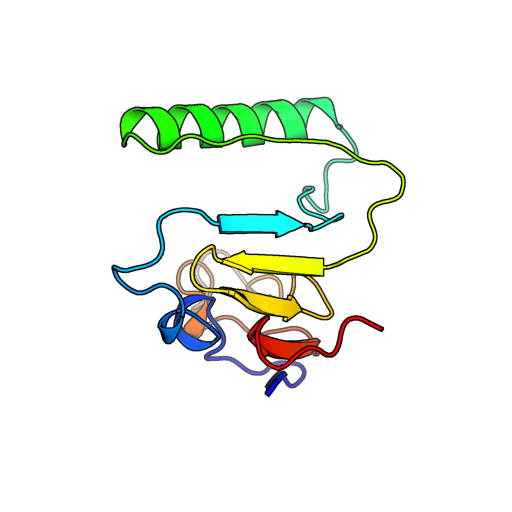5 0.459 -15.089 1.00 90.81 104 TYR A C 1
ATOM 820 O O . TYR A 1 104 ? 4.813 0.989 -13.978 1.00 90.81 104 TYR A O 1
ATOM 828 N N . PHE A 1 105 ? 3.679 0.303 -15.809 1.00 90.75 105 PHE A N 1
ATOM 829 C CA . PHE A 1 105 ? 2.353 0.767 -15.385 1.00 90.75 105 PHE A CA 1
ATOM 830 C C . PHE A 1 105 ? 1.529 -0.335 -14.719 1.00 90.75 105 PHE A C 1
ATOM 832 O O . PHE A 1 105 ? 0.919 -0.101 -13.684 1.00 90.75 105 PHE A O 1
ATOM 839 N N . ASP A 1 106 ? 1.546 -1.535 -15.294 1.00 93.06 106 ASP A N 1
ATOM 840 C CA . ASP A 1 106 ? 0.801 -2.686 -14.793 1.00 93.06 106 ASP A CA 1
ATOM 841 C C . ASP A 1 106 ? 1.671 -3.506 -13.830 1.00 93.06 106 ASP A C 1
ATOM 843 O O . ASP A 1 106 ? 2.713 -4.031 -14.222 1.00 93.06 106 ASP A O 1
ATOM 847 N N . HIS A 1 107 ? 1.276 -3.592 -12.560 1.00 93.56 107 HIS A N 1
ATOM 848 C CA . HIS A 1 107 ? 2.048 -4.309 -11.541 1.00 93.56 107 HIS A CA 1
ATOM 849 C C . HIS A 1 107 ? 1.893 -5.829 -11.610 1.00 93.56 107 HIS A C 1
ATOM 851 O O . HIS A 1 107 ? 2.766 -6.521 -11.087 1.00 93.56 107 HIS A O 1
ATOM 857 N N . ASP A 1 108 ? 0.894 -6.360 -12.320 1.00 94.75 108 ASP A N 1
ATOM 858 C CA . ASP A 1 108 ? 0.815 -7.803 -12.574 1.00 94.75 108 ASP A CA 1
ATOM 859 C C . ASP A 1 108 ? 1.950 -8.282 -13.474 1.00 94.75 108 ASP A C 1
ATOM 861 O O . ASP A 1 108 ? 2.414 -9.411 -13.350 1.00 94.75 108 ASP A O 1
ATOM 865 N N . LEU A 1 109 ? 2.476 -7.409 -14.332 1.00 94.88 109 LEU A N 1
ATOM 866 C CA . LEU A 1 109 ? 3.616 -7.720 -15.194 1.00 94.88 109 LEU A CA 1
ATOM 867 C C . LEU A 1 109 ? 4.964 -7.354 -14.556 1.00 94.88 109 LEU A C 1
ATOM 869 O O . LEU A 1 109 ? 6.011 -7.535 -15.186 1.00 94.88 109 LEU A O 1
ATOM 873 N N . ARG A 1 110 ? 4.972 -6.818 -13.327 1.00 95.94 110 ARG A N 1
ATOM 874 C CA . ARG A 1 110 ? 6.195 -6.360 -12.663 1.00 95.94 110 ARG A CA 1
ATOM 875 C C . ARG A 1 110 ? 6.793 -7.445 -11.777 1.00 95.94 110 ARG A C 1
ATOM 877 O O . ARG A 1 110 ? 6.114 -8.065 -10.968 1.00 95.94 110 ARG A O 1
ATOM 884 N N . THR A 1 111 ? 8.103 -7.643 -11.918 1.00 96.50 111 THR A N 1
ATOM 885 C CA . THR A 1 111 ? 8.835 -8.628 -11.113 1.00 96.50 111 THR A CA 1
ATOM 886 C C . THR A 1 111 ? 8.924 -8.198 -9.652 1.00 96.50 111 THR A C 1
ATOM 888 O O . THR A 1 111 ? 9.047 -7.009 -9.351 1.00 96.50 111 THR A O 1
ATOM 891 N N . CYS A 1 112 ? 8.897 -9.164 -8.737 1.00 97.44 112 CYS A N 1
ATOM 892 C CA . CYS A 1 112 ? 8.868 -8.916 -7.296 1.00 97.44 112 CYS A CA 1
ATOM 893 C C . CYS A 1 112 ? 10.172 -9.318 -6.587 1.00 97.44 112 CYS A C 1
ATOM 895 O O . CYS A 1 112 ? 10.950 -10.167 -7.037 1.00 97.44 112 CYS A O 1
ATOM 897 N N . HIS A 1 113 ? 10.467 -8.660 -5.473 1.00 97.06 113 HIS A N 1
ATOM 898 C CA . HIS A 1 113 ? 11.386 -9.164 -4.462 1.00 97.06 113 HIS A CA 1
ATOM 899 C C . HIS A 1 113 ? 10.731 -10.326 -3.715 1.00 97.06 113 HIS A C 1
ATOM 901 O O . HIS A 1 113 ? 9.512 -10.369 -3.578 1.00 97.06 113 HIS A O 1
ATOM 907 N N . GLU A 1 114 ? 11.552 -11.244 -3.211 1.00 97.56 114 GLU A N 1
ATOM 908 C CA . GLU A 1 114 ? 11.054 -12.332 -2.373 1.00 97.56 114 GLU A CA 1
ATOM 909 C C . GLU A 1 114 ? 10.403 -11.767 -1.104 1.00 97.56 114 GLU A C 1
ATOM 911 O O . GLU A 1 114 ? 10.971 -10.891 -0.435 1.00 97.56 114 GLU A O 1
ATOM 916 N N . THR A 1 115 ? 9.195 -12.230 -0.786 1.00 97.31 115 THR A N 1
ATOM 917 C CA . THR A 1 115 ? 8.486 -11.842 0.435 1.00 97.31 115 THR A CA 1
ATOM 918 C C . THR A 1 115 ? 7.416 -12.861 0.821 1.00 97.31 115 THR A C 1
ATOM 920 O O . THR A 1 115 ? 7.061 -13.749 0.048 1.00 97.31 115 THR A O 1
ATOM 923 N N . THR A 1 116 ? 6.885 -12.718 2.029 1.00 97.38 116 THR A N 1
ATOM 924 C CA . THR A 1 116 ? 5.767 -13.516 2.531 1.00 97.38 116 THR A CA 1
ATOM 925 C C . THR A 1 116 ? 4.601 -12.585 2.816 1.00 97.38 116 THR A C 1
ATOM 927 O O . THR A 1 116 ? 4.792 -11.501 3.368 1.00 97.38 116 THR A O 1
ATOM 930 N N . ILE A 1 117 ? 3.407 -13.009 2.414 1.00 97.00 117 ILE A N 1
ATOM 931 C CA . ILE A 1 117 ? 2.140 -12.355 2.730 1.00 97.00 117 ILE A CA 1
ATOM 932 C C . ILE A 1 117 ? 1.340 -13.306 3.611 1.00 97.00 117 ILE A C 1
ATOM 934 O O . ILE A 1 117 ? 0.950 -14.390 3.162 1.00 97.00 117 ILE A O 1
ATOM 938 N N . ASP A 1 118 ? 1.084 -12.895 4.843 1.00 96.50 118 ASP A N 1
ATOM 939 C CA . ASP A 1 118 ? 0.270 -13.624 5.805 1.00 96.50 118 ASP A CA 1
ATOM 940 C C . ASP A 1 118 ? -1.081 -12.929 5.944 1.00 96.50 118 ASP A C 1
ATOM 942 O O . ASP A 1 118 ? -1.153 -11.736 6.233 1.00 96.50 118 ASP A O 1
ATOM 946 N N . ILE A 1 119 ? -2.157 -13.679 5.720 1.00 96.12 119 ILE A N 1
ATOM 947 C CA . ILE A 1 119 ? -3.528 -13.172 5.781 1.00 96.12 119 ILE A CA 1
ATOM 948 C C . ILE A 1 119 ? -4.232 -13.891 6.918 1.00 96.12 119 ILE A C 1
ATOM 950 O O . ILE A 1 119 ? -4.235 -15.122 6.986 1.00 96.12 119 ILE A O 1
ATOM 954 N N . PHE A 1 120 ? -4.837 -13.117 7.804 1.00 94.44 120 PHE A N 1
ATOM 955 C CA . PHE A 1 120 ? -5.588 -13.623 8.935 1.00 94.44 120 PHE A CA 1
ATOM 956 C C . PHE A 1 120 ? -6.840 -12.787 9.140 1.00 94.44 120 PHE A C 1
ATOM 958 O O . PHE A 1 120 ? -6.957 -11.661 8.670 1.00 94.44 120 PHE A O 1
ATOM 965 N N . HIS A 1 121 ? -7.800 -13.362 9.847 1.00 95.06 121 HIS A N 1
ATOM 966 C CA . HIS A 1 121 ? -9.022 -12.671 10.213 1.00 95.06 121 HIS A CA 1
ATOM 967 C C . HIS A 1 121 ? -9.080 -12.573 11.734 1.00 95.06 121 HIS A C 1
ATOM 969 O O . HIS A 1 121 ? -8.834 -13.566 12.423 1.00 95.06 121 HIS A O 1
ATOM 975 N N . ARG A 1 122 ? -9.426 -11.395 12.264 1.00 92.06 122 ARG A N 1
ATOM 976 C CA . ARG A 1 122 ? -9.414 -11.068 13.704 1.00 92.06 122 ARG A CA 1
ATOM 977 C C . ARG A 1 122 ? -10.093 -12.118 14.587 1.00 92.06 122 ARG A C 1
ATOM 979 O O . ARG A 1 122 ? -9.614 -12.400 15.673 1.00 92.06 122 ARG A O 1
ATOM 986 N N . ASN A 1 123 ? -11.162 -12.747 14.093 1.00 88.75 123 ASN A N 1
ATOM 987 C CA . ASN A 1 123 ? -11.902 -13.790 14.820 1.00 88.75 123 ASN A CA 1
ATOM 988 C C . ASN A 1 123 ? -11.091 -15.073 15.081 1.00 88.75 123 ASN A C 1
ATOM 990 O O . ASN A 1 123 ? -11.488 -15.874 15.920 1.00 88.75 123 ASN A O 1
ATOM 994 N N . TYR A 1 124 ? -9.986 -15.287 14.366 1.00 82.62 124 TYR A N 1
ATOM 995 C CA . TYR A 1 124 ? -9.141 -16.480 14.477 1.00 82.62 124 TYR A CA 1
ATOM 996 C C . TYR A 1 124 ? -7.760 -16.179 15.064 1.00 82.62 124 TYR A C 1
ATOM 998 O O . TYR A 1 124 ? -6.959 -17.094 15.254 1.00 82.62 124 TYR A O 1
ATOM 1006 N N . VAL A 1 125 ? -7.481 -14.916 15.391 1.00 74.88 125 VAL A N 1
ATOM 1007 C CA . VAL A 1 125 ? -6.280 -14.537 16.132 1.00 74.88 125 VAL A CA 1
ATOM 1008 C C . VAL A 1 125 ? -6.616 -14.642 17.613 1.00 74.88 125 VAL A C 1
ATOM 1010 O O . VAL A 1 125 ? -7.413 -13.864 18.127 1.00 74.88 125 VAL A O 1
ATOM 1013 N N . HIS A 1 126 ? -6.039 -15.622 18.310 1.00 57.84 126 HIS A N 1
ATOM 1014 C CA . HIS A 1 126 ? -6.096 -15.636 19.770 1.00 57.84 126 HIS A CA 1
ATOM 1015 C C . HIS A 1 126 ? -5.237 -14.483 20.293 1.00 57.84 126 HIS A C 1
ATOM 1017 O O . HIS A 1 126 ? -4.019 -14.615 20.414 1.00 57.84 126 HIS A O 1
ATOM 1023 N N . THR A 1 127 ? -5.857 -13.348 20.605 1.00 49.84 127 THR A N 1
ATOM 1024 C CA . THR A 1 127 ? -5.261 -12.373 21.517 1.00 49.84 127 THR A CA 1
ATOM 1025 C C . THR A 1 127 ? -5.231 -13.032 22.893 1.00 49.84 127 THR A C 1
ATOM 1027 O O . THR A 1 127 ? -6.280 -13.264 23.494 1.00 49.84 127 THR A O 1
ATOM 1030 N N . SER A 1 128 ? -4.037 -13.443 23.324 1.00 35.72 128 SER A N 1
ATOM 1031 C CA . SER A 1 128 ? -3.789 -13.843 24.715 1.00 35.72 128 SER A CA 1
ATOM 1032 C C . SER A 1 128 ? -3.800 -12.621 25.623 1.00 35.72 128 SER A C 1
ATOM 1034 O O . SER A 1 128 ? -3.382 -11.545 25.137 1.00 35.72 128 SER A O 1
#

Solvent-accessible surface area (backbone atoms only — not comparable to full-atom values): 7742 Å² total; per-residue (Å²): 92,77,45,53,73,60,42,58,59,64,24,67,57,72,69,52,34,86,74,64,47,94,78,50,84,49,78,48,78,45,50,78,70,85,57,61,96,85,50,97,46,68,64,64,44,50,58,52,53,50,52,51,35,51,60,35,44,79,71,74,38,88,70,86,86,87,89,66,94,84,58,77,58,27,37,37,39,37,72,79,36,43,36,41,36,28,74,57,37,92,70,36,65,49,84,55,93,40,96,84,36,83,22,55,85,48,46,42,60,24,36,23,45,62,40,42,40,49,77,50,44,57,94,76,55,84,81,126

Secondary structure (DSSP, 8-state):
-EE-TT-----HHHHHGGGS-TT---EEEE-TT-S-TT---HHHHHHHHHHHHHHHHHTT--------TT----EEEETTSEEEEETTTT--BPPPSSTTSTTSS-GGGS-B--EEEEEEEGGGS---

Radius of gyration: 15.91 Å; Cα contacts (8 Å, |Δi|>4): 175; chains: 1; bounding box: 34×34×46 Å

Sequence (128 aa):
MHIESGSVGHSYDQTFGHLLDDMVTSVEVDDPYVRSAHQRDQQSQLDRLSQVKASLADNGVVMAIEYSETLHDREIRLDTGWIIKIGRGLDYFRPAATKFSLGYFDHDLRTCHETTIDIFHRNYVHTS

pLDDT: mean 90.22, std 11.41, range [35.72, 97.81]

Nearest PDB structures (foldseek):
  2ymb-assembly2_A  TM=9.616E-01  e=4.136E-13  Homo sapiens
  4a5z-assembly1_C  TM=9.624E-01  e=7.227E-13  Homo sapiens
  2ymb-assembly1_D  TM=9.646E-01  e=2.498E-12  Homo sapiens
  2ymb-assembly2_C  TM=9.360E-01  e=2.498E-12  Homo sapiens
  2oqc-assembly1_A  TM=3.635E-01  e=6.099E+00  Bacillus subtilis

Organism: NCBI:txid60191

InterPro domains:
  IPR032341 MITD1, C-terminal phospholipase D-like domain [PF16565] (9-40)
  IPR032341 MITD1, C-terminal phospholipase D-like domain [PF16565] (41-121)
  IPR038113 MITD1, C-terminal phospholipase D-like domain superfamily [G3DSA:3.30.870.30] (1-40)
  IPR038113 MITD1, C-terminal phospholipase D-like domain superfamily [G3DSA:3.30.870.30] (41-127)
  IPR052817 MIT domain-containing protein 1 [PTHR21222] (39-125)

Mean predicted aligned error: 5.19 Å

=== Feature glossary ===
Key to the feature types in this record:

pLDDT. pLDDT is the predicted lDDT-Cα score: AlphaFold's confidence that the local environment of each residue (all inter-atomic distances within 15 Å) is correctly placed. It is a per-residue number between 0 and 100, with higher meaning more reliable.

Radius of gyration, Cα contacts, bounding box. The geometric summary reports three shape descriptors. Rg (radius of gyration) measures how spread out the Cα atoms are about their centre of mass; compact globular proteins have small Rg, elongated or unfolded ones large. Cα contacts (<8 Å, |i−j|>4) count long-range residue pairs in spatial proximity — high for tightly packed folds, near zero for rods or random coil. The bounding-box extents give the protein's footprint along x, y, z in Å.

Backbone torsions (φ/ψ). Backbone dihedral angles. Every residue except chain termini has a φ (preceding-C → N → Cα → C) and a ψ (N → Cα → C → next-N). They are reported in degrees following the IUPAC sign convention. Secondary structure is essentially a statement about which (φ, ψ) basin each residue occupies.

Contact-map, Ramachandran, and PAE plots. Plot images: a contact map (which residues are close in 3D, as an N×N binary image), a Ramachandran scatter (backbone torsion angles, revealing secondary-structure composition at a glance), and — for AlphaFold structures — a PAE heatmap (pairwise prediction confidence).

Predicted aligned error. Predicted Aligned Error (PAE) is an AlphaFold confidence matrix: entry (i, j) is the expected error in the position of residue j, in ångströms, when the prediction is superimposed on the true structure at residue i. Low PAE within a block of residues means that block is internally rigid and well-predicted; high PAE between two blocks means their relative placement is uncertain even if each block individually is confident.

Secondary structure (3-state, P-SEA). Three-state secondary structure (P-SEA) collapses the eight DSSP classes into helix (a), strand (b), and coil (c). P-SEA assigns these from Cα geometry alone — distances and angles — without requiring backbone oxygens, so it works on any Cα trace.

Solvent-accessible surface area. Solvent-accessible surface area (SASA) is the area in Å² traced out by the centre of a 1.4 Å probe sphere (a water molecule) rolled over the protein's van der Waals surface (Shrake–Rupley / Lee–Richards construction). Buried residues have near-zero SASA; fully exposed residues can exceed 200 Å². The total SASA scales roughly with the number of surface residues.

Foldseek 3Di. The Foldseek 3Di string encodes local tertiary geometry as a 20-letter a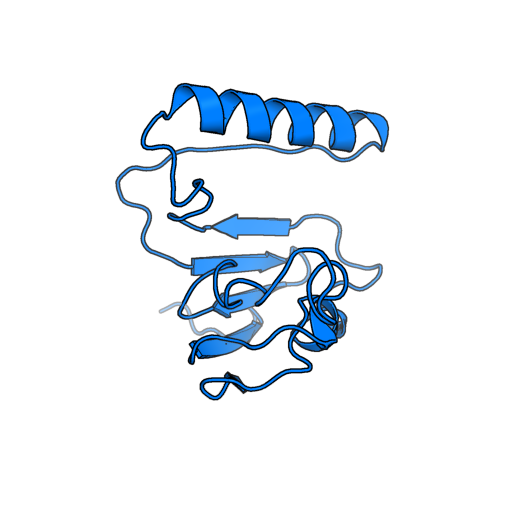lphabet — one character per residue — derived from the relative positions of nearby Cα atoms. Unlike the amino-acid sequence, 3Di is a direct function of the 3D structure, so two proteins with the same fold have similar 3Di strings even at low sequence identity.

B-factor. For experimental (PDB) structures, the B-factor (temperature factor) quantifies the positional spread of each atom in the crystal — a combination of thermal vibration and static disorder — in units of Å². High B-factors mark flexible loops or poorly resolved regions; low B-factors mark the rigid, well-ordered core.

mmCIF coordinates. The mmCIF block holds the 3D Cartesian coordinates of each backbone atom (N, Cα, C, O) in ångströms. mmCIF is the PDB's canonical archive format — a tagged-loop text representation of the atomic model.

InterPro / GO / CATH / organism. Functional annotations link the protein to curated databases. InterPro entries identify conserved domains and families by matching the sequence against member-database signatures (Pfam, PROSITE, CDD, …). Gene Ontology (GO) terms describe molecular function, biological process, and cellular component in a controlled vocabulary. CATH places the structure in a hierarchical fold classification (Class/Architecture/Topology/Homologous-superfamily). The organism is the source species.

Rendered structure images. Structure images are PyMOL renders from six orthogonal camera directions. Cartoon representation draws helices as coils and strands as arrows; sticks shows the backbone as bonds; surface shows the solvent-excluded envelope. Rainbow coloring maps sequence position to hue (blue→red, N→C); chain coloring assigns a distinct color per polypeptide.

Sequence. This is the polypeptide sequence — one letter per residue, N-terminus first. Length ranges from a few dozen residues for small domains to over a thousand for large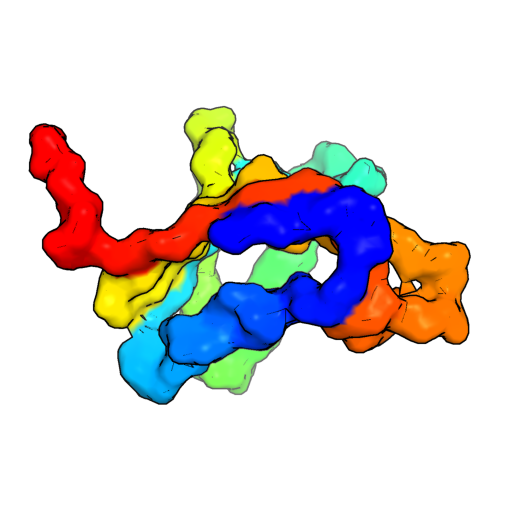 multi-domain proteins.

Secondary structure (8-state, DSSP). The SS8 string is DSSP's per-residue secondary-structure call. α-helix (H) means an i→i+4 H-bond ladder; β-strand (E) means the residue participates in a β-sheet; 3₁₀ (G) and π (I) are tighter and wider helices; T/S are turns/bends; '-' is loop.

Nearest PDB structures. Structural nearest neighbors (via Foldseek easy-search vs the PDB). Reported per hit: target PDB id, E-value, and alignment TM-score. A TM-score above ~0.5 is the conventional threshold for 'same fold'.